Protein AF-A0A922MFS8-F1 (afdb_monomer_lite)

Foldseek 3Di:
DDDDPPDDPPPPDDDDDDADPVLAPAWDDKDKDKDFDDDDPDPDDLDWDKDKDKDKADQQWDWSDKDKDKAAPDPDDWDKDKDKDWADPDPVSDCDDPPPRRGIIMIIIMIITRGIIMIMMITGTGGHDPDDDDPDDDPPPDPDDDD

pLDDT: mean 71.09, std 18.49, range [33.47, 93.38]

Secondary structure (DSSP, 8-state):
----------------SPPPTTTTSSEEEEEEEEE-----SSTT----EEEEEEEEE-TTEEEEEEEEEEEESSS-S---EEEEEEE-SSTT---S-TTSPPPPEEEEEEEEESS-EEEEEEEEEEE----SS--S----S------

Organism: Spodoptera exigua (NCBI:txid7107)

Structure (mmCIF, N/CA/C/O backbone):
data_AF-A0A922MFS8-F1
#
_entry.id   AF-A0A922MFS8-F1
#
loop_
_atom_site.group_PDB
_atom_site.id
_atom_site.type_symbol
_atom_site.label_atom_id
_atom_site.label_alt_id
_atom_site.label_comp_id
_atom_site.label_asym_id
_atom_site.label_entity_id
_atom_site.label_seq_id
_atom_site.pdbx_PDB_ins_code
_atom_site.Cartn_x
_atom_site.Cartn_y
_atom_site.Cartn_z
_atom_site.occupancy
_atom_site.B_iso_or_equiv
_atom_site.auth_seq_id
_atom_site.auth_comp_id
_atom_site.auth_asym_id
_atom_site.auth_atom_id
_atom_site.pdbx_PDB_model_num
ATOM 1 N N . MET A 1 1 ? 7.621 16.393 43.084 1.00 39.12 1 MET A N 1
ATOM 2 C CA . MET A 1 1 ? 6.433 15.537 42.898 1.00 39.12 1 MET A CA 1
ATOM 3 C C . MET A 1 1 ? 5.310 16.433 42.435 1.00 39.12 1 MET A C 1
ATOM 5 O O . MET A 1 1 ? 5.013 17.406 43.111 1.00 39.12 1 MET A O 1
ATOM 9 N N . GLY A 1 2 ? 4.811 16.167 41.240 1.00 33.47 2 GLY A N 1
ATOM 10 C CA . GLY A 1 2 ? 3.840 16.982 40.524 1.00 33.47 2 GLY A CA 1
ATOM 11 C C . GLY A 1 2 ? 3.654 16.320 39.172 1.00 33.47 2 GLY A C 1
ATOM 12 O O . GLY A 1 2 ? 4.300 16.710 38.205 1.00 33.47 2 GLY A O 1
ATOM 13 N N . GLU A 1 3 ? 2.901 15.222 39.181 1.00 44.31 3 GLU A N 1
ATOM 14 C CA . GLU A 1 3 ? 2.430 14.528 37.989 1.00 44.31 3 GLU A CA 1
ATOM 15 C C . GLU A 1 3 ? 1.639 15.523 37.141 1.00 44.31 3 GLU A C 1
ATOM 17 O O . GLU A 1 3 ? 0.590 16.018 37.549 1.00 44.31 3 GLU A O 1
ATOM 22 N N . ALA A 1 4 ? 2.183 15.853 35.975 1.00 40.62 4 ALA A N 1
ATOM 23 C CA . ALA A 1 4 ? 1.392 16.382 34.885 1.00 40.62 4 ALA A CA 1
ATOM 24 C C . ALA A 1 4 ? 1.012 15.179 34.024 1.00 40.62 4 ALA A C 1
ATOM 26 O O . ALA A 1 4 ? 1.822 14.684 33.241 1.00 40.62 4 ALA A O 1
ATOM 27 N N . ASP A 1 5 ? -0.213 14.703 34.236 1.00 43.66 5 ASP A N 1
ATOM 28 C CA . ASP A 1 5 ? -0.961 13.888 33.289 1.00 43.66 5 ASP A CA 1
ATOM 29 C C . ASP A 1 5 ? -0.944 14.606 31.932 1.00 43.66 5 ASP A C 1
ATOM 31 O O . ASP A 1 5 ? -1.683 15.567 31.689 1.00 43.66 5 ASP A O 1
ATOM 35 N N . CYS A 1 6 ? -0.050 14.181 31.042 1.00 45.38 6 CYS A N 1
ATOM 36 C CA . CYS A 1 6 ? -0.072 14.614 29.656 1.00 45.38 6 CYS A CA 1
ATOM 37 C C . CYS A 1 6 ? -1.235 13.908 28.959 1.00 45.38 6 CYS A C 1
ATOM 39 O O . CYS A 1 6 ? -1.078 12.832 28.393 1.00 45.38 6 CYS A O 1
ATOM 41 N N . LEU A 1 7 ? -2.397 14.557 29.053 1.00 37.12 7 LEU A N 1
ATOM 42 C CA . LEU A 1 7 ? -3.430 14.687 28.029 1.00 37.12 7 LEU A CA 1
ATOM 43 C C . LEU A 1 7 ? -3.557 13.486 27.085 1.00 37.12 7 LEU A C 1
ATOM 45 O O . LEU A 1 7 ? -2.844 13.365 26.093 1.00 37.12 7 LEU A O 1
ATOM 49 N N . GLN A 1 8 ? -4.570 12.678 27.379 1.00 40.47 8 GLN A N 1
ATOM 50 C CA . GLN A 1 8 ? -5.303 11.793 26.482 1.00 40.47 8 GLN A CA 1
ATOM 51 C C . GLN A 1 8 ? -5.304 12.295 25.024 1.00 40.47 8 GLN A C 1
ATOM 53 O O . GLN A 1 8 ? -6.191 13.034 24.592 1.00 40.47 8 GLN A O 1
ATOM 58 N N . ALA A 1 9 ? -4.315 11.869 24.240 1.00 36.03 9 ALA A N 1
ATOM 59 C CA . ALA A 1 9 ? -4.225 12.153 22.815 1.00 36.03 9 ALA A CA 1
ATOM 60 C C . ALA A 1 9 ? -5.162 11.215 22.039 1.00 36.03 9 ALA A C 1
ATOM 62 O O . ALA A 1 9 ? -4.734 10.430 21.206 1.00 36.03 9 ALA A O 1
ATOM 63 N N . SER A 1 10 ? -6.472 11.307 22.287 1.00 43.75 10 SER A N 1
ATOM 64 C CA . SER A 1 10 ? -7.496 10.707 21.413 1.00 43.75 10 SER A CA 1
ATOM 65 C C . SER A 1 10 ? -7.774 11.602 20.201 1.00 43.75 10 SER A C 1
ATOM 67 O O . SER A 1 10 ? -8.906 11.772 19.751 1.00 43.75 10 SER A O 1
ATOM 69 N N . SER A 1 11 ? -6.729 12.233 19.663 1.00 41.06 11 SER A N 1
ATOM 70 C CA . SER A 1 11 ? -6.865 12.956 18.415 1.00 41.06 11 SER A CA 1
ATOM 71 C C . SER A 1 11 ? -6.916 11.906 17.314 1.00 41.06 11 SER A C 1
ATOM 73 O O . SER A 1 11 ? -5.893 11.315 16.977 1.00 41.06 11 SER A O 1
ATOM 75 N N . ASN A 1 12 ? -8.112 11.659 16.780 1.00 54.09 12 ASN A N 1
ATOM 76 C CA . ASN A 1 12 ? -8.369 10.798 15.624 1.00 54.09 12 ASN A CA 1
ATOM 77 C C . ASN A 1 12 ? -7.813 11.470 14.344 1.00 54.09 12 ASN A C 1
ATOM 79 O O . ASN A 1 12 ? -8.529 11.781 13.393 1.00 54.09 12 ASN A O 1
ATOM 83 N N . ILE A 1 13 ? -6.532 11.843 14.396 1.00 56.44 13 ILE A N 1
ATOM 84 C CA . ILE A 1 13 ? -5.798 12.573 13.375 1.00 56.44 13 ILE A CA 1
ATOM 85 C C . ILE A 1 13 ? -5.086 11.528 12.542 1.00 56.44 13 ILE A C 1
ATOM 87 O O . ILE A 1 13 ? -4.174 10.842 12.999 1.00 56.44 13 ILE A O 1
ATOM 91 N N . GLN A 1 14 ? -5.496 11.441 11.284 1.00 63.44 14 GLN A N 1
ATOM 92 C CA . GLN A 1 14 ? -4.787 10.643 10.306 1.00 63.44 14 GLN A CA 1
ATOM 93 C C . GLN A 1 14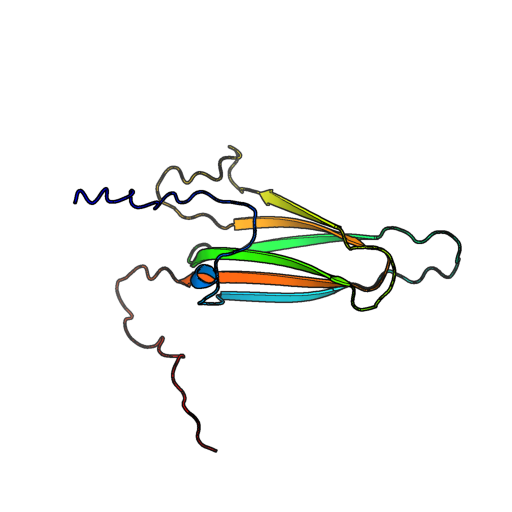 ? -3.373 11.207 10.125 1.00 63.44 14 GLN A C 1
ATOM 95 O O . GLN A 1 14 ? -3.201 12.353 9.705 1.00 63.44 14 GLN A O 1
ATOM 100 N N . ARG A 1 15 ? -2.364 10.386 10.411 1.00 71.12 15 ARG A N 1
ATOM 101 C CA . ARG A 1 15 ? -0.950 10.703 10.195 1.00 71.12 15 ARG A CA 1
ATOM 102 C C . ARG A 1 15 ? -0.353 9.760 9.156 1.00 71.12 15 ARG A C 1
ATOM 104 O O . ARG A 1 15 ? -0.716 8.590 9.089 1.00 71.12 15 ARG A O 1
ATOM 111 N N . PHE A 1 16 ? 0.555 10.281 8.335 1.00 74.62 16 PHE A N 1
ATOM 112 C CA . PHE A 1 16 ? 1.386 9.464 7.453 1.00 74.62 16 PHE A CA 1
ATOM 1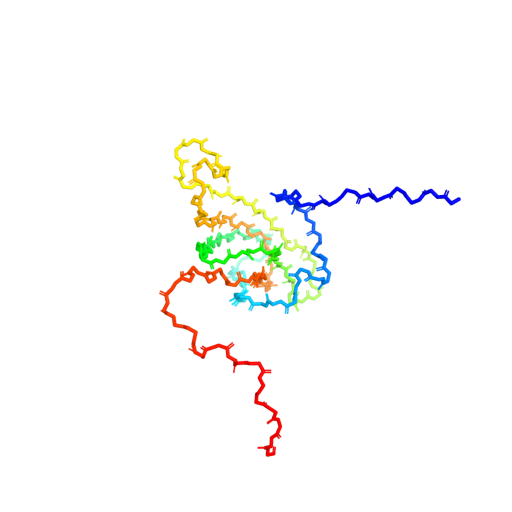13 C C . PHE A 1 16 ? 2.702 9.178 8.169 1.00 74.62 16 PHE A C 1
ATOM 115 O O . PHE A 1 16 ? 3.364 10.106 8.632 1.00 74.62 16 PHE A O 1
ATOM 122 N N . GLY A 1 17 ? 3.085 7.912 8.257 1.00 77.94 17 GLY A N 1
ATOM 123 C CA . GLY A 1 17 ? 4.293 7.511 8.961 1.00 77.94 17 GLY A CA 1
ATOM 124 C C . GLY A 1 17 ? 4.358 6.008 9.161 1.00 77.94 17 GLY A C 1
ATOM 125 O O . GLY A 1 17 ? 3.579 5.257 8.575 1.00 77.94 17 GLY A O 1
ATOM 126 N N . LEU A 1 18 ? 5.315 5.588 9.981 1.00 83.06 18 LEU A N 1
ATOM 127 C CA . LEU A 1 18 ? 5.352 4.226 10.493 1.00 83.06 18 LEU A CA 1
ATOM 128 C C . LEU A 1 18 ? 4.202 4.047 11.485 1.00 83.06 18 LEU A C 1
ATOM 130 O O . LEU A 1 18 ? 3.895 4.976 12.231 1.00 83.06 18 LEU A O 1
ATOM 134 N N . CYS A 1 19 ? 3.584 2.871 11.470 1.00 85.25 19 CYS A N 1
ATOM 135 C CA . CYS A 1 19 ? 2.604 2.516 12.485 1.00 85.25 19 CYS A CA 1
ATOM 136 C C . CYS A 1 19 ? 3.306 2.109 13.774 1.00 85.25 19 CYS A C 1
ATOM 138 O O . CYS A 1 19 ? 4.369 1.477 13.733 1.00 85.2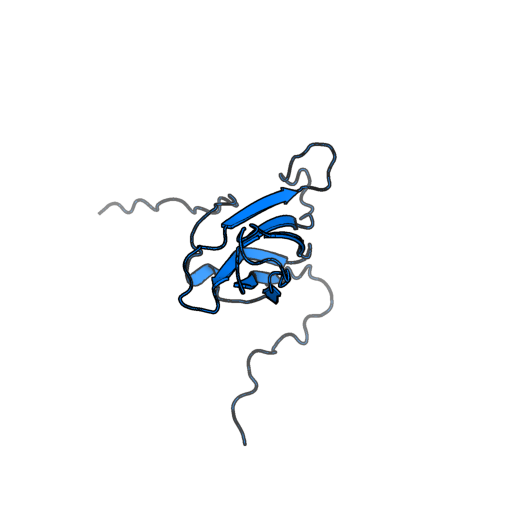5 19 CYS A O 1
ATOM 140 N N . ASP A 1 20 ? 2.683 2.438 14.898 1.00 84.31 20 ASP A N 1
ATOM 141 C CA . ASP A 1 20 ? 3.168 1.989 16.193 1.00 84.31 20 ASP A CA 1
ATOM 142 C C . ASP A 1 20 ? 2.888 0.482 16.360 1.00 84.31 20 ASP A C 1
ATOM 144 O O . ASP A 1 20 ? 1.902 -0.030 15.820 1.00 84.31 20 ASP A O 1
ATOM 148 N N . PRO A 1 21 ? 3.725 -0.269 17.102 1.00 83.50 21 PRO A N 1
ATOM 149 C CA . PRO A 1 21 ? 3.531 -1.711 17.282 1.00 83.50 21 PRO A CA 1
ATOM 150 C C . PRO A 1 21 ? 2.177 -2.081 17.904 1.00 83.50 21 PRO A C 1
ATOM 152 O O . PRO A 1 21 ? 1.663 -3.169 17.671 1.00 83.50 21 PRO A O 1
ATOM 155 N N . GLU A 1 22 ? 1.593 -1.177 18.691 1.00 83.56 22 GLU A N 1
ATOM 156 C CA . GLU A 1 22 ? 0.276 -1.364 19.307 1.00 83.56 22 GLU A CA 1
ATOM 157 C C . GLU A 1 22 ? -0.867 -1.244 18.280 1.00 83.56 22 GLU A C 1
ATOM 159 O O . GLU A 1 22 ? -1.907 -1.886 18.425 1.00 83.56 22 GLU A O 1
ATOM 164 N N . GLU A 1 23 ? -0.668 -0.484 17.197 1.00 82.25 23 GLU A N 1
ATOM 165 C CA . GLU A 1 23 ? -1.667 -0.276 16.140 1.00 82.25 23 GLU A CA 1
ATOM 166 C C . GLU A 1 23 ? -1.761 -1.475 15.176 1.00 82.25 23 GLU A C 1
ATOM 168 O O . GLU A 1 23 ? -2.756 -1.610 14.464 1.00 82.25 23 GLU A O 1
ATOM 173 N N . THR A 1 24 ? -0.755 -2.359 15.150 1.00 83.56 24 THR A N 1
ATOM 174 C CA . THR A 1 24 ? -0.684 -3.530 14.252 1.00 83.56 24 THR A CA 1
ATOM 175 C C . THR A 1 24 ? -1.134 -4.841 14.905 1.00 83.56 24 THR A C 1
ATOM 177 O O . THR A 1 24 ? -0.954 -5.916 14.336 1.00 83.56 24 THR A O 1
ATOM 180 N N . ALA A 1 25 ? -1.754 -4.769 16.087 1.00 83.19 25 ALA A N 1
ATOM 181 C CA . ALA A 1 25 ? -2.124 -5.943 16.878 1.00 83.19 25 ALA A CA 1
ATOM 182 C C . ALA A 1 25 ? -3.208 -6.829 16.235 1.00 83.19 25 ALA A C 1
ATOM 184 O O . ALA A 1 25 ? -3.205 -8.041 16.431 1.00 83.19 25 ALA A O 1
ATOM 185 N N . THR A 1 26 ? -4.160 -6.24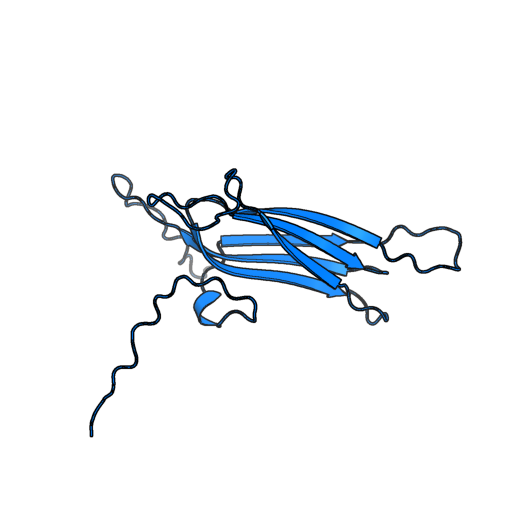2 15.502 1.00 85.12 26 THR A N 1
ATOM 186 C CA . THR A 1 26 ? -5.280 -6.975 14.885 1.00 85.12 26 THR A CA 1
ATOM 187 C C . THR A 1 26 ? -5.356 -6.658 13.401 1.00 85.12 26 THR A C 1
ATOM 189 O O . THR A 1 26 ? -5.669 -5.534 13.014 1.00 85.12 26 THR A O 1
ATOM 192 N N . GLU A 1 27 ? -5.050 -7.649 12.567 1.00 87.69 27 GLU A N 1
ATOM 193 C CA . GLU A 1 27 ? -5.124 -7.540 11.111 1.00 87.69 27 GLU A CA 1
ATOM 194 C C . GLU A 1 27 ? -6.551 -7.813 10.629 1.00 87.69 27 GLU A C 1
ATOM 196 O O . GLU A 1 27 ? -7.130 -8.858 10.917 1.00 87.69 27 GLU A O 1
ATOM 201 N N . ILE A 1 28 ? -7.122 -6.858 9.897 1.00 89.12 28 ILE A N 1
ATOM 202 C CA . ILE A 1 28 ? -8.489 -6.939 9.368 1.00 89.12 28 ILE A CA 1
ATOM 203 C C . ILE A 1 28 ? -8.482 -7.343 7.897 1.00 89.12 28 ILE A C 1
ATOM 205 O O . ILE A 1 28 ? -9.357 -8.074 7.439 1.00 89.12 28 ILE A O 1
ATOM 209 N N . PHE A 1 29 ? -7.511 -6.835 7.142 1.00 88.31 29 PHE A N 1
ATOM 210 C CA . PHE A 1 29 ? -7.411 -7.077 5.713 1.00 88.31 29 PHE A CA 1
ATOM 211 C C . PHE A 1 29 ? -5.954 -7.072 5.271 1.00 88.31 29 PHE A C 1
ATOM 213 O O . PHE A 1 29 ? -5.201 -6.163 5.628 1.00 88.31 29 PHE A O 1
ATOM 220 N N . SER A 1 30 ? -5.596 -8.027 4.420 1.00 91.50 30 SER A N 1
ATOM 221 C CA . SER A 1 30 ? -4.377 -7.959 3.631 1.00 91.50 30 SER A CA 1
ATOM 222 C C . SER A 1 30 ? -4.574 -8.440 2.213 1.00 91.50 30 SER A C 1
ATOM 224 O O . SER A 1 30 ? -5.302 -9.393 1.945 1.00 91.50 30 SER A O 1
ATOM 226 N N . ASP A 1 31 ? -3.875 -7.769 1.306 1.00 91.69 31 ASP A N 1
ATOM 227 C CA . ASP A 1 31 ? -3.717 -8.214 -0.067 1.00 91.69 31 ASP A CA 1
ATOM 228 C C . ASP A 1 31 ? -2.262 -8.050 -0.505 1.00 91.69 31 ASP A C 1
ATOM 230 O O . ASP A 1 31 ? -1.535 -7.157 -0.052 1.00 91.69 31 ASP A O 1
ATOM 234 N N . ARG A 1 32 ? -1.828 -8.943 -1.391 1.00 92.88 32 ARG A N 1
ATOM 235 C CA . ARG A 1 32 ? -0.481 -8.983 -1.941 1.00 92.88 32 ARG A CA 1
ATOM 236 C C . ARG A 1 32 ? -0.554 -9.291 -3.429 1.00 92.88 32 ARG A C 1
ATOM 238 O O . ARG A 1 32 ? -1.048 -10.336 -3.834 1.00 92.88 32 ARG A O 1
ATOM 245 N N . ALA A 1 33 ? 0.057 -8.427 -4.229 1.00 89.94 33 ALA A N 1
ATOM 246 C CA . ALA A 1 33 ? 0.152 -8.582 -5.670 1.00 89.94 33 ALA A CA 1
ATOM 247 C C . ALA A 1 33 ? 1.610 -8.507 -6.129 1.00 89.94 33 ALA A C 1
ATOM 249 O O . ALA A 1 33 ? 2.349 -7.591 -5.763 1.00 89.94 33 ALA A O 1
ATOM 250 N N . THR A 1 34 ? 2.024 -9.449 -6.974 1.00 89.19 34 THR A N 1
ATOM 251 C CA . THR A 1 34 ? 3.311 -9.374 -7.674 1.00 89.19 34 THR A CA 1
ATOM 252 C C . THR A 1 34 ? 3.098 -8.699 -9.022 1.00 89.19 34 THR A C 1
ATOM 254 O O . THR A 1 34 ? 2.337 -9.175 -9.860 1.00 89.19 34 THR A O 1
ATOM 257 N N . LEU A 1 35 ? 3.766 -7.568 -9.218 1.00 87.00 35 LEU A N 1
ATOM 258 C CA . LEU A 1 35 ? 3.725 -6.763 -10.427 1.00 87.00 35 LEU A CA 1
ATOM 259 C C . LEU A 1 35 ? 4.976 -7.059 -11.253 1.00 87.00 35 LEU A C 1
ATOM 261 O O . LEU A 1 35 ? 6.103 -6.959 -10.764 1.00 87.00 35 LEU A O 1
ATOM 265 N N . VAL A 1 36 ? 4.766 -7.422 -12.514 1.00 83.94 36 VAL A N 1
ATOM 266 C CA . VAL A 1 36 ? 5.831 -7.733 -13.469 1.00 83.94 36 VAL A CA 1
ATOM 267 C C . VAL A 1 36 ? 5.772 -6.700 -14.583 1.00 83.94 36 VAL A C 1
ATOM 269 O O . VAL A 1 36 ? 4.708 -6.457 -15.153 1.00 83.94 36 VAL A O 1
ATOM 272 N N . ALA A 1 37 ? 6.906 -6.058 -14.864 1.00 78.88 37 ALA A N 1
ATOM 273 C CA . ALA A 1 37 ? 7.005 -5.154 -16.000 1.00 78.88 37 ALA A CA 1
ATOM 274 C C . ALA A 1 37 ? 6.878 -5.985 -17.287 1.00 78.88 37 ALA A C 1
ATOM 276 O O . ALA A 1 37 ? 7.501 -7.047 -17.362 1.00 78.88 37 ALA A O 1
ATOM 277 N N . PRO A 1 38 ? 6.083 -5.551 -18.281 1.00 76.25 38 PRO A N 1
ATOM 278 C CA . PRO A 1 38 ? 6.055 -6.227 -19.568 1.00 76.25 38 PRO A CA 1
ATOM 279 C C . PRO A 1 38 ? 7.476 -6.257 -20.136 1.00 76.25 38 PRO A C 1
ATOM 281 O O . PRO A 1 38 ? 8.141 -5.222 -20.177 1.00 76.25 38 PRO A O 1
ATOM 284 N N . HIS A 1 39 ? 7.949 -7.432 -20.550 1.00 64.31 39 HIS A N 1
ATOM 285 C CA . HIS A 1 39 ? 9.181 -7.519 -21.324 1.00 64.31 39 HIS A CA 1
ATOM 286 C C . HIS A 1 39 ? 8.897 -6.982 -22.724 1.00 64.31 39 HIS A C 1
ATOM 288 O O . HIS A 1 39 ? 8.174 -7.623 -23.486 1.00 64.31 39 HIS A O 1
ATOM 294 N N . ASP A 1 40 ? 9.452 -5.819 -23.056 1.00 55.97 40 ASP A N 1
ATOM 295 C CA . ASP A 1 40 ? 9.525 -5.389 -24.447 1.00 55.97 40 ASP A CA 1
ATOM 296 C C . ASP A 1 40 ? 10.724 -6.077 -25.111 1.00 55.97 40 ASP A C 1
ATOM 298 O O . ASP A 1 40 ? 11.792 -6.198 -24.514 1.00 55.97 40 ASP A O 1
ATOM 302 N N . GLN A 1 41 ? 10.552 -6.563 -26.342 1.00 52.53 41 GLN A N 1
ATOM 303 C CA . GLN A 1 41 ? 11.611 -7.245 -27.110 1.00 52.53 41 GLN A CA 1
ATOM 304 C C . GLN A 1 41 ? 12.689 -6.275 -27.644 1.00 52.53 41 GLN A C 1
ATOM 306 O O . GLN A 1 41 ? 13.583 -6.695 -28.375 1.00 52.53 41 GLN A O 1
ATOM 311 N N . TYR A 1 42 ? 12.604 -4.987 -27.296 1.00 55.22 42 TYR A N 1
ATOM 312 C CA . TYR A 1 42 ? 13.511 -3.923 -27.720 1.00 55.22 42 TYR A CA 1
ATOM 313 C C . TYR A 1 42 ? 14.163 -3.274 -26.489 1.00 55.22 42 TYR A C 1
ATOM 315 O O . TYR A 1 42 ? 13.513 -2.610 -25.687 1.00 55.22 42 TYR A O 1
ATOM 323 N N . ASP A 1 43 ? 15.463 -3.511 -26.354 1.00 56.00 43 ASP A N 1
ATOM 324 C CA . ASP A 1 43 ? 16.205 -3.601 -25.090 1.00 56.00 43 ASP A CA 1
ATOM 325 C C . ASP A 1 43 ? 16.937 -2.305 -24.675 1.00 56.00 43 ASP A C 1
ATOM 327 O O . ASP A 1 43 ? 18.006 -2.368 -24.081 1.00 56.00 43 ASP A O 1
ATOM 331 N N . ASP A 1 44 ? 16.411 -1.112 -24.986 1.00 54.59 44 ASP A N 1
ATOM 332 C CA . ASP A 1 44 ? 17.190 0.136 -24.802 1.00 54.59 44 ASP A CA 1
ATOM 333 C C . ASP A 1 44 ? 16.539 1.219 -23.924 1.00 54.59 44 ASP A C 1
ATOM 335 O O . ASP A 1 44 ? 17.153 2.251 -23.640 1.00 54.59 44 ASP A O 1
ATOM 339 N N . ILE A 1 45 ? 15.313 1.018 -23.435 1.00 57.44 45 ILE A N 1
ATOM 340 C CA . ILE A 1 45 ? 14.668 1.961 -22.511 1.00 57.44 45 ILE A CA 1
ATOM 341 C C . ILE A 1 45 ? 13.984 1.158 -21.414 1.00 57.44 45 ILE A C 1
ATOM 343 O O . ILE A 1 45 ? 12.901 0.652 -21.660 1.00 57.44 45 ILE A O 1
ATOM 347 N N . ASP A 1 46 ? 14.569 1.087 -20.209 1.00 63.38 46 ASP A N 1
ATOM 348 C CA . ASP A 1 46 ? 13.889 0.585 -19.001 1.00 63.38 46 ASP A CA 1
ATOM 349 C C . ASP A 1 46 ? 12.628 1.436 -18.745 1.00 63.38 46 ASP A C 1
ATOM 351 O O . ASP A 1 46 ? 12.727 2.512 -18.122 1.00 63.38 46 ASP A O 1
ATOM 355 N N . PRO A 1 47 ? 11.432 1.028 -19.204 1.00 74.00 47 PRO A N 1
ATOM 356 C CA . PRO A 1 47 ? 10.279 1.889 -19.116 1.00 74.00 47 PRO A CA 1
ATOM 357 C C . PRO A 1 47 ? 9.807 1.878 -17.664 1.00 74.00 47 PRO A C 1
ATOM 359 O O . PRO A 1 47 ? 9.625 0.832 -17.042 1.00 74.00 47 PRO A O 1
ATOM 362 N N . VAL A 1 48 ? 9.610 3.063 -17.085 1.00 80.44 48 VAL A N 1
ATOM 363 C CA . VAL A 1 48 ? 8.980 3.161 -15.766 1.00 80.44 48 VAL A CA 1
ATOM 364 C C . VAL A 1 48 ? 7.498 2.847 -15.936 1.00 80.44 48 VAL A C 1
ATOM 366 O O . VAL A 1 48 ? 6.717 3.690 -16.381 1.00 80.44 48 VAL A O 1
ATOM 369 N N . ILE A 1 49 ? 7.108 1.636 -15.558 1.00 86.25 49 ILE A N 1
ATOM 370 C CA . ILE A 1 49 ? 5.725 1.176 -15.576 1.00 86.25 49 ILE A CA 1
ATOM 371 C C . ILE A 1 49 ? 4.964 1.839 -14.435 1.00 86.25 49 ILE A C 1
ATOM 373 O O . ILE A 1 49 ? 5.481 1.999 -13.329 1.00 86.25 49 ILE A O 1
ATOM 377 N N . THR A 1 50 ? 3.726 2.245 -14.713 1.00 88.88 50 THR A N 1
ATOM 378 C CA . THR A 1 50 ? 2.809 2.800 -13.716 1.00 88.88 50 THR A CA 1
ATOM 379 C C . THR A 1 50 ? 1.586 1.899 -13.606 1.00 88.88 50 THR A C 1
ATOM 381 O O . THR A 1 50 ? 0.899 1.675 -14.597 1.00 88.88 50 THR A O 1
ATOM 384 N N . VAL A 1 51 ? 1.306 1.410 -12.401 1.00 89.88 51 VAL A N 1
ATOM 385 C CA . VAL A 1 51 ? 0.106 0.636 -12.066 1.00 89.88 51 VAL A CA 1
ATOM 386 C C . VAL A 1 51 ? -0.751 1.440 -11.101 1.00 89.88 51 VAL A C 1
ATOM 388 O O . VAL A 1 51 ? -0.238 2.127 -10.215 1.00 89.88 51 VAL A O 1
ATOM 391 N N . TYR A 1 52 ? -2.064 1.351 -11.283 1.00 91.31 52 TYR A N 1
ATOM 392 C CA . TYR A 1 52 ? -3.051 1.965 -10.409 1.00 91.31 52 TYR A CA 1
ATOM 393 C C . TYR A 1 52 ? -3.818 0.878 -9.671 1.00 91.31 52 TYR A C 1
ATOM 395 O O . TYR A 1 52 ? -4.330 -0.052 -10.289 1.00 91.31 52 TYR A O 1
ATOM 403 N N . TYR A 1 53 ? -3.876 1.004 -8.353 1.00 89.19 53 TYR A N 1
ATOM 404 C CA . TYR A 1 53 ? -4.514 0.052 -7.464 1.00 89.19 53 TYR A CA 1
ATOM 405 C C . TYR A 1 53 ? -5.487 0.806 -6.555 1.00 89.19 53 TYR A C 1
ATOM 407 O O . TYR A 1 53 ? -5.095 1.688 -5.786 1.00 89.19 53 TYR A O 1
ATOM 415 N N . ASN A 1 54 ? -6.774 0.499 -6.704 1.00 89.31 54 ASN A N 1
ATOM 416 C CA . ASN A 1 54 ? -7.855 1.147 -5.972 1.00 89.31 54 ASN A CA 1
ATOM 417 C C . ASN A 1 54 ? -8.254 0.268 -4.791 1.00 89.31 54 ASN A C 1
ATOM 419 O O . ASN A 1 54 ? -8.663 -0.873 -4.987 1.00 89.31 54 ASN A O 1
ATOM 423 N N . VAL A 1 55 ? -8.176 0.816 -3.581 1.00 87.00 55 VAL A N 1
ATOM 424 C CA . VAL A 1 55 ? -8.570 0.125 -2.349 1.00 87.00 55 VAL A CA 1
ATOM 425 C C . VAL A 1 55 ? -9.795 0.793 -1.766 1.00 87.00 55 VAL A C 1
ATOM 427 O O . VAL A 1 55 ? -9.823 2.012 -1.605 1.00 87.00 55 VAL A O 1
ATOM 430 N N . THR A 1 56 ? -10.784 -0.023 -1.418 1.00 87.00 56 THR A N 1
ATOM 431 C CA . THR A 1 56 ? -11.956 0.402 -0.653 1.00 87.00 56 THR A CA 1
ATOM 432 C C . THR A 1 56 ? -11.997 -0.409 0.631 1.00 87.00 56 THR A C 1
ATOM 434 O O . THR A 1 56 ? -12.053 -1.635 0.576 1.00 87.00 56 THR A O 1
ATOM 437 N N . LEU A 1 57 ? -11.932 0.266 1.777 1.00 83.81 57 LEU A N 1
ATOM 438 C CA . LEU A 1 57 ? -12.009 -0.365 3.094 1.00 83.81 57 LEU A CA 1
ATOM 439 C C . LEU A 1 57 ? -13.412 -0.208 3.693 1.00 83.81 57 LEU A C 1
ATOM 441 O O . LEU A 1 57 ? -14.113 0.764 3.405 1.00 83.81 57 LEU A O 1
ATOM 445 N N . GLN A 1 58 ? -13.814 -1.179 4.515 1.00 78.56 58 GLN A N 1
ATOM 446 C CA . GLN A 1 58 ? -15.177 -1.298 5.042 1.00 78.56 58 GLN A CA 1
ATOM 447 C C . GLN A 1 58 ? -15.519 -0.200 6.062 1.00 78.56 58 GLN A C 1
ATOM 449 O O . GLN A 1 58 ? -14.656 0.294 6.778 1.00 78.56 58 GLN A O 1
ATOM 454 N N . GLU A 1 59 ? -16.805 0.140 6.174 1.00 74.62 59 GLU A N 1
ATOM 455 C CA . GLU A 1 59 ? -17.297 1.205 7.071 1.00 74.62 59 GLU A CA 1
ATOM 456 C C . GLU A 1 59 ? -17.426 0.759 8.541 1.00 74.62 59 GLU A C 1
ATOM 458 O O . GLU A 1 59 ? -17.437 1.592 9.447 1.00 74.62 59 GLU A O 1
ATOM 463 N N . ASN A 1 60 ? -17.491 -0.557 8.789 1.00 78.94 60 ASN A N 1
ATOM 464 C CA . ASN A 1 60 ? -17.742 -1.157 10.111 1.00 78.94 60 ASN A CA 1
ATOM 465 C C . ASN A 1 60 ? -16.459 -1.514 10.881 1.00 78.94 60 ASN A C 1
ATOM 467 O O . ASN A 1 60 ? -16.489 -2.323 11.811 1.00 78.94 60 ASN A O 1
ATOM 471 N N . VAL A 1 61 ? -15.329 -0.925 10.494 1.00 79.12 61 VAL A N 1
ATOM 472 C CA . VAL A 1 61 ? -14.021 -1.173 11.103 1.00 79.12 61 VAL A CA 1
ATOM 473 C C . VAL A 1 61 ? -13.404 0.152 11.525 1.00 79.12 61 VAL A C 1
ATOM 475 O O . VAL A 1 61 ? -13.364 1.107 10.750 1.00 79.12 61 VAL A O 1
ATOM 478 N N . ASP A 1 62 ? -12.910 0.203 12.757 1.00 81.69 62 ASP A N 1
ATOM 479 C CA . ASP A 1 62 ? -12.078 1.298 13.241 1.00 81.69 62 ASP A CA 1
ATOM 480 C C . ASP A 1 62 ? -10.622 0.967 12.902 1.00 81.69 62 ASP A C 1
ATOM 482 O O . ASP A 1 62 ? -9.984 0.153 13.571 1.00 81.69 62 ASP A O 1
ATOM 486 N N . TYR A 1 63 ? -10.126 1.508 11.788 1.00 81.69 63 TYR A N 1
ATOM 487 C CA . TYR A 1 63 ? -8.760 1.251 11.331 1.00 81.69 63 TYR A CA 1
ATOM 488 C C . TYR A 1 63 ? -7.765 2.104 12.114 1.00 81.69 63 TYR A C 1
ATOM 490 O O . TYR A 1 63 ? -7.831 3.331 12.080 1.00 81.69 63 TYR A O 1
ATOM 498 N N . HIS A 1 64 ? -6.804 1.452 12.762 1.00 85.75 64 HIS A N 1
ATOM 499 C CA . HIS A 1 64 ? -5.722 2.116 13.488 1.00 85.75 64 HIS A CA 1
ATOM 500 C C . HIS A 1 64 ? -4.525 2.384 12.573 1.00 85.75 64 HIS A C 1
ATOM 502 O O . HIS A 1 64 ? -3.923 3.451 12.616 1.00 85.75 64 HIS A O 1
ATOM 508 N N . CYS A 1 65 ? -4.202 1.424 11.705 1.00 86.81 65 CYS A N 1
ATOM 509 C CA . CYS A 1 65 ? -3.030 1.482 10.844 1.00 86.81 65 CYS A CA 1
ATOM 510 C C . CYS A 1 65 ? -3.335 0.868 9.477 1.00 86.81 65 CYS A C 1
ATOM 512 O O . CYS A 1 65 ? -3.939 -0.197 9.378 1.00 86.81 65 CYS A O 1
ATOM 514 N N . ILE A 1 66 ? -2.893 1.528 8.406 1.00 89.00 66 ILE A N 1
ATOM 515 C CA . ILE A 1 66 ? -2.972 0.999 7.042 1.00 89.00 66 ILE A CA 1
ATOM 516 C C . ILE A 1 66 ? -1.603 1.171 6.391 1.00 89.00 66 ILE A C 1
ATOM 518 O O . ILE A 1 66 ? -1.112 2.289 6.233 1.00 89.00 66 ILE A O 1
ATOM 522 N N . ILE A 1 67 ? -0.996 0.059 5.997 1.00 90.88 67 ILE A N 1
ATOM 523 C CA . ILE A 1 67 ? 0.344 -0.001 5.425 1.00 90.88 67 ILE A CA 1
ATOM 524 C C . ILE A 1 67 ? 0.223 -0.324 3.944 1.00 90.88 67 ILE A C 1
ATOM 526 O O . ILE A 1 67 ? -0.291 -1.373 3.571 1.00 90.88 67 ILE A O 1
ATOM 530 N N . PHE A 1 68 ? 0.749 0.562 3.104 1.00 91.31 68 PHE A N 1
ATOM 531 C CA . PHE A 1 68 ? 0.952 0.312 1.681 1.00 91.31 68 PHE A CA 1
ATOM 532 C C . PHE A 1 68 ? 2.445 0.157 1.431 1.00 91.31 68 PHE A C 1
ATOM 534 O O . PHE A 1 68 ? 3.222 1.076 1.702 1.00 91.31 68 PHE A O 1
ATOM 541 N N . GLN A 1 69 ? 2.858 -0.990 0.907 1.00 90.75 69 GLN A N 1
ATOM 542 C CA . GLN A 1 69 ? 4.266 -1.309 0.736 1.00 90.75 69 GLN A CA 1
ATOM 543 C C . GLN A 1 69 ? 4.540 -1.838 -0.667 1.00 90.75 69 GLN A C 1
ATOM 545 O O . GLN A 1 69 ? 3.807 -2.669 -1.184 1.00 90.75 69 GLN A O 1
ATOM 550 N N . ALA A 1 70 ? 5.627 -1.372 -1.281 1.00 89.44 70 ALA A N 1
ATOM 551 C CA . ALA A 1 70 ? 6.161 -1.934 -2.513 1.00 89.44 70 ALA A CA 1
ATOM 552 C C . ALA A 1 70 ? 7.601 -2.362 -2.250 1.00 89.44 70 ALA A C 1
ATOM 554 O O . ALA A 1 70 ? 8.469 -1.533 -1.974 1.00 89.44 70 ALA A O 1
ATOM 555 N N . LYS A 1 71 ? 7.849 -3.667 -2.314 1.00 87.88 71 LYS A N 1
ATOM 556 C CA . LYS A 1 71 ? 9.181 -4.261 -2.219 1.00 87.88 71 LYS A CA 1
ATOM 557 C C . LYS A 1 71 ? 9.628 -4.681 -3.606 1.00 87.88 71 LYS A C 1
ATOM 559 O O . LYS A 1 71 ? 8.847 -5.222 -4.378 1.00 87.88 71 LYS A O 1
ATOM 564 N N . LYS A 1 72 ? 10.895 -4.464 -3.927 1.00 85.31 72 LYS A N 1
ATOM 565 C CA . LYS A 1 72 ? 11.509 -5.123 -5.081 1.00 85.31 72 LYS A CA 1
ATOM 566 C C . LYS A 1 72 ? 11.793 -6.583 -4.723 1.00 85.31 72 LYS A C 1
ATOM 568 O O . LYS A 1 72 ? 12.217 -6.851 -3.602 1.00 85.31 72 LYS A O 1
ATOM 573 N N . GLU A 1 73 ? 11.554 -7.502 -5.651 1.00 76.38 73 GLU A N 1
ATOM 574 C CA . GLU A 1 73 ? 11.805 -8.939 -5.426 1.00 76.38 73 GLU A CA 1
ATOM 575 C C . GLU A 1 73 ? 13.287 -9.307 -5.609 1.00 76.38 73 GLU A C 1
ATOM 577 O O . GLU A 1 73 ? 13.768 -10.293 -5.062 1.00 76.38 73 GLU A O 1
ATOM 582 N N . LEU A 1 74 ? 14.048 -8.489 -6.343 1.00 72.81 74 LEU A N 1
ATOM 583 C CA . LEU A 1 74 ? 15.449 -8.753 -6.665 1.00 72.81 74 LEU A CA 1
ATOM 584 C C . LEU A 1 74 ? 16.344 -7.578 -6.249 1.00 72.81 74 LEU A C 1
ATOM 586 O O . LEU A 1 74 ? 15.898 -6.430 -6.160 1.00 72.81 74 LEU A O 1
ATOM 590 N N . ASN A 1 75 ? 17.643 -7.842 -6.067 1.00 71.19 75 ASN A N 1
ATOM 591 C CA . ASN A 1 75 ? 18.684 -6.828 -5.825 1.00 71.19 75 ASN A CA 1
ATOM 592 C C . ASN A 1 75 ? 18.978 -5.955 -7.064 1.00 71.19 75 ASN A C 1
ATOM 594 O O . ASN A 1 75 ? 20.101 -5.511 -7.278 1.00 71.19 75 ASN A O 1
ATOM 598 N N . ILE A 1 76 ? 17.961 -5.684 -7.878 1.00 69.50 76 ILE A N 1
ATOM 599 C CA . ILE A 1 76 ? 18.050 -4.843 -9.067 1.00 69.50 76 ILE A CA 1
ATOM 600 C C . ILE A 1 76 ? 17.977 -3.365 -8.627 1.00 69.50 76 ILE A C 1
ATOM 602 O O . ILE A 1 76 ? 17.302 -3.045 -7.630 1.00 69.50 76 ILE A O 1
ATOM 606 N N . PRO A 1 77 ? 18.716 -2.450 -9.282 1.00 66.56 77 PRO A N 1
ATOM 607 C CA . PRO A 1 77 ? 18.573 -1.013 -9.071 1.00 66.56 77 PRO A CA 1
ATOM 608 C C . PRO A 1 77 ? 17.159 -0.519 -9.419 1.00 66.56 77 PRO A C 1
ATOM 610 O O . PRO A 1 77 ? 16.489 -1.047 -10.297 1.00 66.56 77 PRO A O 1
ATOM 613 N N . GLY A 1 78 ? 16.709 0.527 -8.723 1.00 71.00 78 GLY A N 1
ATOM 614 C CA . GLY A 1 78 ? 15.369 1.097 -8.885 1.00 71.00 78 GLY A CA 1
ATOM 615 C C . GLY A 1 78 ? 14.443 0.748 -7.722 1.00 71.00 78 GLY A C 1
ATOM 616 O O . GLY A 1 78 ? 13.971 -0.378 -7.583 1.00 71.00 78 GLY A O 1
ATOM 617 N N . THR A 1 79 ? 14.175 1.739 -6.873 1.00 82.19 79 THR A N 1
ATOM 618 C CA . THR A 1 79 ? 13.199 1.618 -5.786 1.00 82.19 79 THR A CA 1
ATOM 619 C C . THR A 1 79 ? 11.804 1.902 -6.342 1.00 82.19 79 THR A C 1
ATOM 621 O O . THR A 1 79 ? 11.624 2.954 -6.966 1.00 82.19 79 THR A O 1
ATOM 624 N N . PRO A 1 80 ? 10.815 1.011 -6.145 1.00 86.00 80 PRO A N 1
ATOM 625 C CA . PRO A 1 80 ? 9.450 1.296 -6.555 1.00 86.00 80 PRO A CA 1
ATOM 626 C C . PRO A 1 80 ? 8.919 2.503 -5.779 1.00 86.00 80 PRO A C 1
ATOM 628 O O . PRO A 1 80 ? 9.125 2.627 -4.572 1.00 86.00 80 PRO A O 1
ATOM 631 N N . LEU A 1 81 ? 8.241 3.405 -6.478 1.00 88.94 81 LEU A N 1
ATOM 632 C CA . LEU A 1 81 ? 7.679 4.614 -5.893 1.00 88.94 81 LEU A CA 1
ATOM 633 C C . LEU A 1 81 ? 6.173 4.453 -5.750 1.00 88.94 81 LEU A C 1
ATOM 635 O O . LEU A 1 81 ? 5.479 4.192 -6.731 1.00 88.94 81 LEU A O 1
ATOM 639 N N . ILE A 1 82 ? 5.667 4.662 -4.539 1.00 89.25 82 ILE A N 1
ATOM 640 C CA . ILE A 1 82 ? 4.234 4.669 -4.258 1.00 89.25 82 ILE A CA 1
ATOM 641 C C . ILE A 1 82 ? 3.783 6.116 -4.058 1.00 89.25 82 ILE A C 1
ATOM 643 O O . ILE A 1 82 ? 4.398 6.872 -3.308 1.00 89.25 82 ILE A O 1
ATOM 647 N N . LYS A 1 83 ? 2.684 6.501 -4.708 1.00 89.44 83 LYS A N 1
ATOM 648 C CA . LYS A 1 83 ? 1.897 7.680 -4.334 1.00 89.44 83 LYS A CA 1
ATOM 649 C C . LYS A 1 83 ? 0.511 7.237 -3.909 1.00 89.44 83 LYS A C 1
ATOM 651 O O . LYS A 1 83 ? -0.143 6.490 -4.628 1.00 89.44 83 LYS A O 1
ATOM 656 N N . ILE A 1 84 ? 0.066 7.738 -2.768 1.00 87.12 84 ILE A N 1
ATOM 657 C CA . ILE A 1 84 ? -1.228 7.403 -2.184 1.00 87.12 84 ILE A CA 1
ATOM 658 C C . ILE A 1 84 ? -2.056 8.676 -2.158 1.00 87.12 84 ILE A C 1
ATOM 660 O O . ILE A 1 84 ? -1.579 9.727 -1.729 1.00 87.12 84 ILE A O 1
ATOM 664 N N . ARG A 1 85 ? -3.302 8.585 -2.608 1.00 84.62 85 ARG A N 1
ATOM 665 C CA . ARG A 1 85 ? -4.285 9.654 -2.480 1.00 84.62 85 ARG A CA 1
ATOM 666 C C . ARG A 1 85 ? -5.541 9.089 -1.837 1.00 84.62 85 ARG A C 1
ATOM 668 O O . ARG A 1 85 ? -6.165 8.192 -2.394 1.00 84.62 85 ARG A O 1
ATOM 675 N N . ARG A 1 86 ? -5.925 9.639 -0.685 1.00 80.62 86 ARG A N 1
ATOM 676 C CA . ARG A 1 86 ? -7.243 9.383 -0.099 1.00 80.62 86 ARG A CA 1
ATOM 677 C C . ARG A 1 86 ? -8.294 10.115 -0.931 1.00 80.62 86 ARG A C 1
ATOM 679 O O . ARG A 1 86 ? -8.111 11.285 -1.271 1.00 80.62 86 ARG A O 1
ATOM 686 N N . MET A 1 87 ? -9.367 9.419 -1.272 1.00 75.12 87 MET A N 1
ATOM 687 C CA . MET A 1 87 ? -10.559 9.996 -1.877 1.00 75.12 87 MET A CA 1
ATOM 688 C C . MET A 1 87 ? -11.702 9.869 -0.879 1.00 75.12 87 MET A C 1
ATOM 690 O O . MET A 1 87 ? -11.806 8.873 -0.165 1.00 75.12 87 MET A O 1
ATOM 694 N N . CYS A 1 88 ? -12.535 10.900 -0.814 1.00 68.94 88 CYS A N 1
ATOM 695 C CA . CYS A 1 88 ? -13.752 10.879 -0.022 1.00 68.94 88 CYS A CA 1
ATOM 696 C C . CYS A 1 88 ? -14.928 11.020 -0.989 1.00 68.94 88 CYS A C 1
ATOM 698 O O . CYS A 1 88 ? -14.859 11.858 -1.891 1.00 68.94 88 CYS A O 1
ATOM 700 N N . PRO A 1 89 ? -15.936 10.137 -0.888 1.00 61.56 89 PRO A N 1
ATOM 701 C CA . PRO A 1 89 ? -17.000 10.031 -1.884 1.00 61.56 89 PRO A CA 1
ATOM 702 C C . PRO A 1 89 ? -17.946 11.239 -1.858 1.00 61.56 89 PRO A C 1
ATOM 704 O O . PRO A 1 89 ? -18.639 11.493 -2.843 1.00 61.56 89 PRO A O 1
ATOM 707 N N . ASP A 1 90 ? -17.957 12.005 -0.763 1.00 57.91 90 ASP A N 1
ATOM 708 C CA . ASP A 1 90 ? -18.818 13.172 -0.627 1.00 57.91 90 ASP A CA 1
ATOM 709 C C . ASP A 1 90 ? -18.306 14.380 -1.417 1.00 57.91 90 ASP A C 1
ATOM 711 O O . ASP A 1 90 ? -17.121 14.725 -1.414 1.00 57.91 90 ASP A O 1
ATOM 715 N N . ARG A 1 91 ? -19.260 15.070 -2.059 1.00 50.75 91 ARG A N 1
ATOM 716 C CA . ARG A 1 91 ? -19.058 16.231 -2.947 1.00 50.75 91 ARG A CA 1
ATOM 717 C C . ARG A 1 91 ? -18.279 17.394 -2.320 1.00 50.75 91 ARG A C 1
ATOM 719 O O . ARG A 1 91 ? -17.821 18.262 -3.056 1.00 50.75 91 ARG A O 1
ATOM 726 N N . GLU A 1 92 ? -18.118 17.420 -1.001 1.00 54.06 92 GLU A N 1
ATOM 727 C CA . GLU A 1 92 ? -17.414 18.488 -0.284 1.00 54.06 92 GLU A CA 1
ATOM 728 C C . GLU A 1 92 ? -15.915 18.223 -0.064 1.00 54.06 92 GLU A C 1
ATOM 730 O O . GLU A 1 92 ? -15.248 19.040 0.564 1.00 54.06 92 GLU A O 1
ATOM 735 N N . ASN A 1 93 ? -15.344 17.115 -0.569 1.00 52.03 93 ASN A N 1
ATOM 736 C CA . ASN A 1 93 ? -13.938 16.719 -0.333 1.00 52.03 93 ASN A CA 1
ATOM 737 C C . ASN A 1 93 ? -13.550 16.617 1.161 1.00 52.03 93 ASN A C 1
ATOM 739 O O . ASN A 1 93 ? -12.374 16.476 1.503 1.00 52.03 93 ASN A O 1
ATOM 743 N N . SER A 1 94 ? -14.534 16.680 2.057 1.00 55.22 94 SER A N 1
ATOM 744 C CA . SER A 1 94 ? -14.374 16.607 3.498 1.00 55.22 94 SER A CA 1
ATOM 745 C C . SER A 1 94 ? -14.470 15.147 3.917 1.00 55.22 94 SER A C 1
ATOM 747 O O . SER A 1 94 ? -15.549 14.574 3.980 1.00 55.22 94 SER A O 1
ATOM 749 N N . CYS A 1 95 ? -13.328 14.555 4.253 1.00 57.88 95 CYS A N 1
ATOM 750 C CA . CYS A 1 95 ? -13.268 13.270 4.948 1.00 57.88 95 CYS A CA 1
ATOM 751 C C . CYS A 1 95 ? -13.622 13.380 6.443 1.00 57.88 95 CYS A C 1
ATOM 753 O O . CYS A 1 95 ? -13.506 12.405 7.187 1.00 57.88 95 CYS A O 1
ATOM 755 N N . THR A 1 96 ? -13.972 14.585 6.901 1.00 53.44 96 THR A N 1
ATOM 756 C CA . THR A 1 96 ? -14.480 14.847 8.241 1.00 53.44 96 THR A CA 1
ATOM 757 C C . THR A 1 96 ? -15.950 14.460 8.292 1.00 53.44 96 THR A C 1
ATOM 759 O O . THR A 1 96 ? -16.785 15.060 7.619 1.00 53.44 96 THR A O 1
ATOM 762 N N . SER A 1 97 ? -16.259 13.444 9.095 1.00 51.75 97 SER A N 1
ATOM 763 C CA . SER A 1 97 ? -17.613 12.956 9.341 1.00 51.75 97 SER A CA 1
ATOM 764 C C . SER A 1 97 ? -18.459 14.037 10.022 1.00 51.75 97 SER A C 1
ATOM 766 O O . SER A 1 97 ? -18.531 14.099 11.252 1.00 51.75 97 SER A O 1
ATOM 768 N N . GLN A 1 98 ? -19.119 14.897 9.250 1.00 42.06 98 GLN A N 1
ATOM 769 C CA . GLN A 1 98 ? -20.243 15.666 9.773 1.00 42.06 98 GLN A CA 1
ATOM 770 C C . GLN A 1 98 ? -21.411 14.687 9.978 1.00 42.06 98 GLN A C 1
ATOM 772 O O . GLN A 1 98 ? -21.956 14.151 9.019 1.00 42.06 98 GLN A O 1
ATOM 777 N N . GLY A 1 99 ? -21.763 14.398 11.236 1.00 46.72 99 GLY A N 1
ATOM 778 C CA . GLY A 1 99 ? -22.968 13.621 11.571 1.00 46.72 99 GLY A CA 1
ATOM 779 C C . GLY A 1 99 ? -22.770 12.175 12.044 1.00 46.72 99 GLY A C 1
ATOM 780 O O . GLY A 1 99 ? -23.727 11.408 12.034 1.00 46.72 99 GLY A O 1
ATOM 781 N N . GLY A 1 100 ? -21.568 11.776 12.476 1.00 48.59 100 GLY A N 1
ATOM 782 C CA . GLY A 1 100 ? -21.368 10.517 13.219 1.00 48.59 100 GLY A CA 1
ATOM 783 C C . GLY A 1 100 ? -21.481 9.217 12.408 1.00 48.59 100 GLY A C 1
ATOM 784 O O . GLY A 1 100 ? -21.335 8.138 12.977 1.00 48.59 100 GLY A O 1
ATOM 785 N N . ARG A 1 101 ? -21.695 9.288 11.088 1.00 51.97 101 ARG A N 1
ATOM 786 C CA . ARG A 1 101 ? -21.542 8.135 10.189 1.00 51.97 101 ARG A CA 1
ATOM 787 C C . ARG A 1 101 ? -20.079 7.997 9.776 1.00 51.97 101 ARG A C 1
ATOM 789 O O . ARG A 1 101 ? -19.520 8.898 9.152 1.00 51.97 101 ARG A O 1
ATOM 796 N N . ARG A 1 102 ? -19.465 6.871 10.148 1.00 59.81 102 ARG A N 1
ATOM 797 C CA . ARG A 1 102 ? -18.153 6.449 9.645 1.00 59.81 102 ARG A CA 1
ATOM 798 C C . ARG A 1 102 ? -18.315 6.092 8.166 1.00 59.81 102 ARG A C 1
ATOM 800 O O . ARG A 1 102 ? -19.231 5.359 7.818 1.00 59.81 102 ARG A O 1
ATOM 807 N N . GLN A 1 103 ? -17.491 6.688 7.312 1.00 63.44 103 GLN A N 1
ATOM 808 C CA . GLN A 1 103 ? -17.566 6.545 5.856 1.00 63.44 103 GLN A CA 1
ATOM 809 C C . GLN A 1 103 ? -16.528 5.536 5.369 1.00 63.44 103 GLN A C 1
ATOM 811 O O . GLN A 1 103 ? -15.437 5.458 5.940 1.00 63.44 103 GLN A O 1
ATOM 816 N N . ALA A 1 104 ? -16.832 4.826 4.281 1.00 70.88 104 ALA A N 1
ATOM 817 C CA . ALA A 1 104 ? -15.866 3.983 3.587 1.00 70.88 104 ALA A CA 1
ATOM 818 C C . ALA A 1 104 ? -14.614 4.785 3.218 1.00 70.88 104 ALA A C 1
ATOM 820 O O . ALA A 1 104 ? -14.685 5.924 2.740 1.00 70.88 104 ALA A O 1
ATOM 821 N N . LEU A 1 105 ? -13.448 4.176 3.435 1.00 78.50 105 LEU A N 1
ATOM 822 C CA . LEU A 1 105 ? -12.175 4.778 3.061 1.00 78.50 105 LEU A CA 1
ATOM 823 C C . LEU A 1 105 ? -11.804 4.328 1.654 1.00 78.50 105 LEU A C 1
ATOM 825 O O . LEU A 1 105 ? -11.615 3.136 1.410 1.00 78.50 105 LEU A O 1
ATOM 829 N N . TYR A 1 106 ? -11.643 5.292 0.750 1.00 85.75 106 TYR A N 1
ATOM 830 C CA . TYR A 1 106 ? -11.192 5.043 -0.613 1.00 85.75 106 TYR A CA 1
ATOM 831 C C . TYR A 1 106 ? -9.756 5.533 -0.773 1.00 85.75 106 TYR A C 1
ATOM 833 O O . TYR A 1 106 ? -9.440 6.697 -0.508 1.00 85.75 106 TYR A O 1
ATOM 841 N N . TYR A 1 107 ? -8.881 4.651 -1.238 1.00 87.12 107 TYR A N 1
ATOM 842 C CA . TYR A 1 107 ? -7.491 4.963 -1.532 1.00 87.12 107 TYR A CA 1
ATOM 843 C C . TYR A 1 107 ? -7.190 4.689 -2.997 1.00 87.12 107 TYR A C 1
ATOM 845 O O . TYR A 1 107 ? -7.398 3.591 -3.506 1.00 87.12 107 TYR A O 1
ATOM 853 N N . TYR A 1 108 ? -6.641 5.703 -3.651 1.00 89.56 108 TYR A N 1
ATOM 854 C CA . TYR A 1 108 ? -6.050 5.600 -4.970 1.00 89.56 108 TYR A CA 1
ATOM 855 C C . TYR A 1 108 ? -4.538 5.465 -4.817 1.00 89.56 108 TYR A C 1
ATOM 857 O O . TYR A 1 108 ? -3.862 6.408 -4.387 1.00 89.56 108 TYR A O 1
ATOM 865 N N . VAL A 1 109 ? -4.005 4.294 -5.150 1.00 90.62 109 VAL A N 1
ATOM 866 C CA . VAL A 1 109 ? -2.578 3.995 -5.041 1.00 90.62 109 VAL A CA 1
ATOM 867 C C . VAL A 1 109 ? -1.980 3.937 -6.438 1.00 90.62 109 VAL A C 1
ATOM 869 O O . VAL A 1 109 ? -2.394 3.147 -7.279 1.00 90.62 109 VAL A O 1
ATOM 872 N N . MET A 1 110 ? -0.990 4.782 -6.697 1.00 92.00 110 MET A N 1
ATOM 873 C CA . MET A 1 110 ? -0.191 4.746 -7.915 1.00 92.00 110 MET A CA 1
ATOM 874 C C . MET A 1 110 ? 1.186 4.185 -7.585 1.00 92.00 110 MET A C 1
ATOM 876 O O . MET A 1 110 ? 1.907 4.748 -6.762 1.00 92.00 110 MET A O 1
ATOM 880 N N . ILE A 1 111 ? 1.567 3.117 -8.271 1.00 90.94 111 ILE A N 1
ATOM 881 C CA . ILE A 1 111 ? 2.828 2.413 -8.075 1.00 90.94 111 ILE A CA 1
ATOM 882 C C . ILE A 1 111 ? 3.646 2.572 -9.349 1.00 90.94 111 ILE A C 1
ATOM 884 O O . ILE A 1 111 ? 3.174 2.243 -10.434 1.00 90.94 111 ILE A O 1
ATOM 888 N N . LYS A 1 112 ? 4.868 3.084 -9.225 1.00 90.31 112 LYS A N 1
ATOM 889 C CA . LYS A 1 112 ? 5.827 3.190 -10.324 1.00 90.31 112 LYS A CA 1
ATOM 890 C C . LYS A 1 112 ? 6.996 2.251 -10.093 1.00 90.31 112 LYS A C 1
ATOM 892 O O . LYS A 1 112 ? 7.625 2.320 -9.040 1.00 90.31 112 LYS A O 1
ATOM 897 N N . PHE A 1 113 ? 7.307 1.408 -11.067 1.00 87.44 113 PHE A N 1
ATOM 898 C CA . PHE A 1 113 ? 8.388 0.429 -10.969 1.00 87.44 113 PHE A CA 1
ATOM 899 C C . PHE A 1 113 ? 9.038 0.183 -12.334 1.00 87.44 113 PHE A C 1
ATOM 901 O O . PHE A 1 113 ? 8.450 0.481 -13.367 1.00 87.44 113 PHE A O 1
ATOM 908 N N . LYS A 1 114 ? 10.269 -0.337 -12.332 1.00 83.25 114 LYS A N 1
ATOM 909 C CA . LYS A 1 114 ? 11.006 -0.708 -13.555 1.00 83.25 114 LYS A CA 1
ATOM 910 C C . LYS A 1 114 ? 11.058 -2.216 -13.796 1.00 83.25 114 LYS A C 1
ATOM 912 O O . LYS A 1 114 ? 11.024 -2.664 -14.929 1.00 83.25 114 LYS A O 1
ATOM 917 N N . HIS A 1 115 ? 11.126 -2.993 -12.719 1.00 82.62 115 HIS A N 1
ATOM 918 C CA . HIS A 1 115 ? 11.284 -4.447 -12.754 1.00 82.62 115 HIS A CA 1
ATOM 919 C C . HIS A 1 115 ? 10.209 -5.111 -11.892 1.00 82.62 115 HIS A C 1
ATOM 921 O O . HIS A 1 115 ? 9.234 -4.478 -11.504 1.00 82.62 115 HIS A O 1
ATOM 927 N N . ILE A 1 116 ? 10.399 -6.377 -11.539 1.00 85.69 116 ILE A N 1
ATOM 928 C CA . ILE A 1 116 ? 9.464 -7.104 -10.683 1.00 85.69 116 ILE A CA 1
ATOM 929 C C . ILE A 1 116 ? 9.410 -6.467 -9.287 1.00 85.69 116 ILE A C 1
ATOM 931 O O . ILE A 1 116 ? 10.436 -6.301 -8.614 1.00 85.69 116 ILE A O 1
ATOM 935 N N . CYS A 1 117 ? 8.203 -6.138 -8.835 1.00 88.06 117 CYS A N 1
ATOM 936 C CA . CYS A 1 117 ? 7.961 -5.695 -7.471 1.00 88.06 117 CYS A CA 1
ATOM 937 C C . CYS A 1 117 ? 6.754 -6.409 -6.866 1.00 88.06 117 CYS A C 1
ATOM 939 O O . CYS A 1 117 ? 5.794 -6.751 -7.545 1.00 88.06 117 CYS A O 1
ATOM 941 N N . THR A 1 118 ? 6.805 -6.630 -5.562 1.00 90.88 118 THR A N 1
ATOM 942 C CA . THR A 1 118 ? 5.672 -7.084 -4.772 1.00 90.88 118 THR A CA 1
ATOM 943 C C . THR A 1 118 ? 5.068 -5.882 -4.081 1.00 90.88 118 THR A C 1
ATOM 945 O O . THR A 1 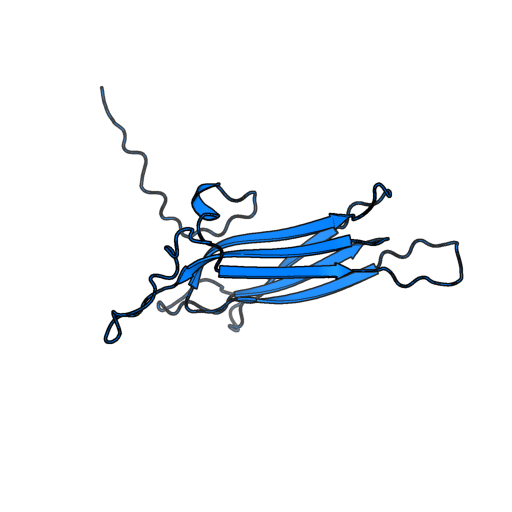118 ? 5.724 -5.209 -3.284 1.00 90.88 118 THR A O 1
ATOM 948 N N . PHE A 1 119 ? 3.805 -5.634 -4.378 1.00 91.75 119 PHE A N 1
ATOM 949 C CA . PHE A 1 119 ? 2.978 -4.689 -3.664 1.00 91.75 119 PHE A CA 1
ATOM 950 C C . PHE A 1 119 ? 2.149 -5.422 -2.610 1.00 91.75 119 PHE A C 1
ATOM 952 O O . PHE A 1 119 ? 1.624 -6.503 -2.870 1.00 91.75 119 PHE A O 1
ATOM 959 N N . SER A 1 120 ? 2.024 -4.837 -1.427 1.00 93.38 120 SER A N 1
ATOM 960 C CA . SER A 1 120 ? 1.114 -5.309 -0.394 1.00 93.38 120 SER A CA 1
ATOM 961 C C . SER A 1 120 ? 0.378 -4.150 0.253 1.00 93.38 120 SER A C 1
ATOM 963 O O . SER A 1 120 ? 0.912 -3.044 0.403 1.00 93.38 120 SER A O 1
ATOM 965 N N . VAL A 1 121 ? -0.853 -4.430 0.656 1.00 92.50 121 VAL A N 1
ATOM 966 C CA . VAL A 1 121 ? -1.630 -3.574 1.539 1.00 92.50 121 VAL A CA 1
ATOM 967 C C . VAL A 1 121 ? -2.031 -4.387 2.760 1.00 92.50 121 VAL A C 1
ATOM 969 O O . VAL A 1 121 ? -2.494 -5.516 2.629 1.00 92.50 121 VAL A O 1
ATOM 972 N N . ASN A 1 122 ? -1.847 -3.814 3.943 1.00 92.38 122 ASN A N 1
ATOM 973 C CA . ASN A 1 122 ? -2.269 -4.401 5.208 1.00 92.38 122 ASN A CA 1
ATOM 974 C C . ASN A 1 122 ? -3.050 -3.339 5.976 1.00 92.38 122 ASN A C 1
ATOM 976 O O . ASN A 1 122 ? -2.582 -2.210 6.114 1.00 92.38 122 ASN A O 1
ATOM 980 N N . ALA A 1 123 ? -4.234 -3.683 6.459 1.00 91.00 123 ALA A N 1
ATOM 981 C CA . ALA A 1 123 ? -5.071 -2.807 7.258 1.00 91.00 123 ALA A CA 1
ATOM 982 C C . ALA A 1 123 ? -5.355 -3.465 8.609 1.00 91.00 123 ALA A C 1
ATOM 984 O O . ALA A 1 123 ? -5.840 -4.596 8.680 1.00 91.00 123 ALA A O 1
ATOM 985 N N . TYR A 1 124 ? -5.062 -2.723 9.668 1.00 89.56 124 TYR A N 1
ATOM 986 C CA . TYR A 1 124 ? -5.170 -3.132 11.058 1.00 89.56 124 TYR A CA 1
ATOM 987 C C . TYR A 1 124 ? -6.204 -2.272 11.770 1.00 89.56 124 TYR A C 1
ATOM 989 O O . TYR A 1 124 ? -6.316 -1.069 11.510 1.00 89.56 124 TYR A O 1
ATOM 997 N N . GLY A 1 125 ? -6.969 -2.881 12.664 1.00 87.94 125 GLY A N 1
ATOM 998 C CA . GLY A 1 125 ? -8.071 -2.211 13.333 1.00 87.94 125 GLY A CA 1
ATOM 999 C C . GLY A 1 125 ? -8.951 -3.168 14.112 1.00 87.94 125 GLY A C 1
ATOM 1000 O O . GLY A 1 125 ? -8.598 -4.325 14.324 1.00 87.94 125 GLY A O 1
ATOM 1001 N N . VAL A 1 126 ? -10.114 -2.675 14.524 1.00 86.75 126 VAL A N 1
ATOM 1002 C CA . VAL A 1 126 ? -11.085 -3.444 15.307 1.00 86.75 126 VAL A CA 1
ATOM 1003 C C . VAL A 1 126 ? -12.476 -3.291 14.699 1.00 86.75 126 VAL A C 1
ATOM 1005 O O . VAL A 1 126 ? -12.881 -2.194 14.309 1.00 86.75 126 VAL A O 1
ATOM 1008 N N . TYR A 1 127 ? -13.223 -4.393 14.613 1.00 82.38 127 TYR A N 1
ATOM 1009 C CA . TYR A 1 127 ? -14.620 -4.352 14.187 1.00 82.38 127 TYR A CA 1
ATOM 1010 C C . TYR A 1 127 ? -15.470 -3.589 15.198 1.00 82.38 127 TYR A C 1
ATOM 1012 O O . TYR A 1 127 ? -15.415 -3.824 16.406 1.00 82.38 127 TYR A O 1
ATOM 1020 N N . ILE A 1 128 ? -16.301 -2.689 14.691 1.00 77.69 128 ILE A N 1
ATOM 1021 C CA . ILE A 1 128 ? -17.203 -1.901 15.517 1.00 77.69 128 ILE A CA 1
ATOM 1022 C C . ILE A 1 128 ? -18.494 -2.696 15.675 1.00 77.69 128 ILE A C 1
ATOM 1024 O O . ILE A 1 128 ? -19.326 -2.748 14.769 1.00 77.69 128 ILE A O 1
ATOM 1028 N N . VAL A 1 129 ? -18.682 -3.307 16.842 1.00 71.56 129 VAL A N 1
ATOM 1029 C CA . VAL A 1 129 ? -19.934 -3.995 17.169 1.00 71.56 129 VAL A CA 1
ATOM 1030 C C . VAL A 1 129 ? -20.998 -2.951 17.514 1.00 71.56 129 VAL A C 1
ATOM 1032 O O . VAL A 1 129 ? -20.963 -2.320 18.571 1.00 71.56 129 VAL A O 1
ATOM 1035 N N . THR A 1 130 ? -21.970 -2.760 16.623 1.00 60.06 130 THR A N 1
ATOM 1036 C CA . THR A 1 130 ? -23.163 -1.947 16.898 1.00 60.06 130 THR A CA 1
ATOM 1037 C C . THR A 1 130 ? -24.204 -2.827 17.597 1.00 60.06 130 THR A C 1
ATOM 1039 O O . THR A 1 130 ? -25.033 -3.475 16.973 1.00 60.06 130 THR A O 1
ATOM 1042 N N . ASN A 1 131 ? -24.124 -2.941 18.924 1.00 55.00 131 ASN A N 1
ATOM 1043 C CA . ASN A 1 131 ? -24.967 -3.877 19.676 1.00 55.00 131 ASN A CA 1
ATOM 1044 C C . ASN A 1 131 ? -26.474 -3.569 19.570 1.00 55.00 131 ASN A C 1
ATOM 1046 O O . ASN A 1 131 ? -26.927 -2.513 20.017 1.00 55.00 131 ASN A O 1
ATOM 1050 N N . LYS A 1 132 ? -27.258 -4.563 19.136 1.00 43.66 132 LYS A N 1
ATOM 1051 C CA . LYS A 1 132 ? -28.162 -5.360 19.996 1.00 43.66 132 LYS A CA 1
ATOM 1052 C C . LYS A 1 132 ? -28.636 -6.588 19.201 1.00 43.66 132 LYS A C 1
ATOM 1054 O O . LYS A 1 132 ? -29.187 -6.403 18.131 1.00 43.66 132 LYS A O 1
ATOM 1059 N N . THR A 1 133 ? -28.439 -7.774 19.788 1.00 44.34 133 THR A N 1
ATOM 1060 C CA . THR A 1 133 ? -28.626 -9.150 19.260 1.00 44.34 133 THR A CA 1
ATOM 1061 C C . THR A 1 133 ? -27.549 -9.638 18.290 1.00 44.34 133 THR A C 1
ATOM 1063 O O . THR A 1 133 ? -27.720 -9.574 17.083 1.00 44.34 133 THR A O 1
ATOM 1066 N N . ASP A 1 134 ? -26.410 -10.056 18.843 1.00 43.41 134 ASP A N 1
ATOM 1067 C CA . ASP A 1 134 ? -25.873 -11.423 18.712 1.00 43.41 134 ASP A CA 1
ATOM 1068 C C . ASP A 1 134 ? -24.502 -11.451 19.394 1.00 43.41 134 ASP A C 1
ATOM 1070 O O . ASP A 1 134 ? -23.434 -11.458 18.790 1.00 43.41 134 ASP A O 1
ATOM 1074 N N . VAL A 1 135 ? -24.553 -11.404 20.728 1.00 47.50 135 VAL A N 1
ATOM 1075 C CA . VAL A 1 135 ? -23.437 -11.843 21.563 1.00 47.50 135 VAL A CA 1
ATOM 1076 C C . VAL A 1 135 ? -23.516 -13.362 21.575 1.00 47.50 135 VAL A C 1
ATOM 1078 O O . VAL A 1 135 ? -24.180 -13.933 22.432 1.00 47.50 135 VAL A O 1
ATOM 1081 N N . ASN A 1 136 ? -22.933 -13.984 20.557 1.00 43.66 136 ASN A N 1
ATOM 1082 C CA . ASN A 1 136 ? -22.342 -15.316 20.594 1.00 43.66 136 ASN A CA 1
ATOM 1083 C C . ASN A 1 136 ? -21.559 -15.506 19.289 1.00 43.66 136 ASN A C 1
ATOM 1085 O O . ASN A 1 136 ? -22.079 -15.236 18.218 1.00 43.66 136 ASN A O 1
ATOM 1089 N N . GLU A 1 137 ? -20.322 -15.981 19.420 1.00 47.59 137 GLU A N 1
ATOM 1090 C CA . GLU A 1 137 ? -19.396 -16.359 18.340 1.00 47.59 137 GLU A CA 1
ATOM 1091 C C . GLU A 1 137 ? -18.641 -15.241 17.614 1.00 47.59 137 GLU A C 1
ATOM 1093 O O . GLU A 1 137 ? -18.783 -15.061 16.415 1.00 47.59 137 GLU A O 1
ATOM 1098 N N . LEU A 1 138 ? -17.688 -14.613 18.308 1.00 46.28 138 LEU A N 1
ATOM 1099 C CA . LEU A 1 138 ? -16.376 -14.333 17.706 1.00 46.28 138 LEU A CA 1
ATOM 1100 C C . LEU A 1 138 ? -15.270 -14.558 18.749 1.00 46.28 138 LEU A C 1
ATOM 1102 O O . LEU A 1 138 ? -14.555 -13.641 19.139 1.00 46.28 138 LEU A O 1
ATOM 1106 N N . ASP A 1 139 ? -15.140 -15.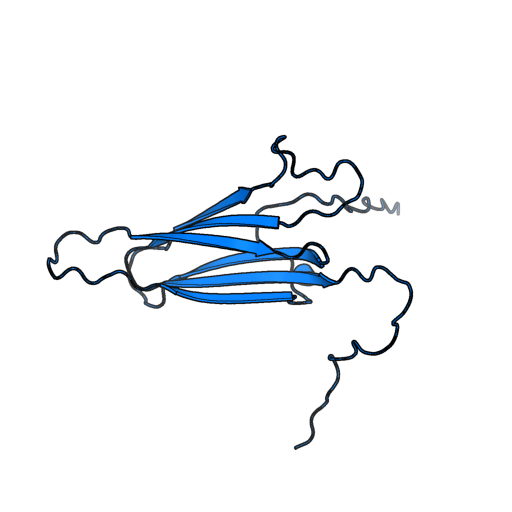809 19.198 1.00 42.72 139 ASP A N 1
ATOM 1107 C CA . ASP A 1 139 ? -13.896 -16.331 19.772 1.00 42.72 139 ASP A CA 1
ATOM 1108 C C . ASP A 1 139 ? -13.231 -17.245 18.729 1.00 42.72 139 ASP A C 1
ATOM 1110 O O . ASP A 1 139 ? -13.272 -18.468 18.811 1.00 42.72 139 ASP A O 1
ATOM 1114 N N . TYR A 1 140 ? -12.661 -16.638 17.684 1.00 47.84 140 TYR A N 1
ATOM 1115 C CA . TYR A 1 140 ? -11.765 -17.319 16.737 1.00 47.84 140 TYR A CA 1
ATOM 1116 C C . TYR A 1 140 ? -10.290 -17.048 17.086 1.00 47.84 140 TYR A C 1
ATOM 1118 O O . TYR A 1 140 ? -9.431 -16.966 16.213 1.00 47.84 140 TYR A O 1
ATOM 1126 N N . GLY A 1 141 ? -9.990 -16.892 18.381 1.00 44.50 141 GLY A N 1
ATOM 1127 C CA . GLY A 1 141 ? -8.641 -16.641 18.893 1.00 44.50 141 GLY A CA 1
ATOM 1128 C C . GLY A 1 141 ? -8.008 -17.808 19.653 1.00 44.50 141 GLY A C 1
ATOM 1129 O O . GLY A 1 141 ? -6.874 -17.673 20.112 1.00 44.50 141 GLY A O 1
ATOM 1130 N N . ARG A 1 142 ? -8.698 -18.948 19.821 1.00 42.62 142 ARG A N 1
ATOM 1131 C CA . ARG A 1 142 ? -8.198 -20.040 20.671 1.00 42.62 142 ARG A CA 1
ATOM 1132 C C . ARG A 1 142 ? -8.639 -21.439 20.233 1.00 42.62 142 ARG A C 1
ATOM 1134 O O . ARG A 1 142 ? -9.323 -22.142 20.966 1.00 42.62 142 ARG A O 1
ATOM 1141 N N . MET A 1 143 ? -8.164 -21.898 19.075 1.00 36.03 143 MET A N 1
ATOM 1142 C CA . MET A 1 143 ? -7.914 -23.335 18.899 1.00 36.03 143 MET A CA 1
ATOM 1143 C C . MET A 1 143 ? -6.422 -23.592 19.076 1.00 36.03 143 MET A C 1
ATOM 1145 O O . MET A 1 143 ? -5.601 -23.467 18.170 1.00 36.03 143 MET A O 1
ATOM 1149 N N . GLU A 1 144 ? -6.096 -23.888 20.330 1.00 41.69 144 GLU A N 1
ATOM 1150 C CA . GLU A 1 144 ? -4.847 -24.491 20.749 1.00 41.69 144 GLU A CA 1
ATOM 1151 C C . GLU A 1 144 ? -4.599 -25.802 19.986 1.00 41.69 144 GLU A C 1
ATOM 1153 O O . GLU A 1 144 ? -5.488 -26.626 19.791 1.00 41.69 144 GLU A O 1
ATOM 1158 N N . ARG A 1 145 ? -3.338 -25.960 19.581 1.00 43.53 145 ARG A N 1
ATOM 1159 C CA . ARG A 1 145 ? -2.569 -27.205 19.463 1.00 43.53 145 ARG A CA 1
ATOM 1160 C C . ARG A 1 145 ? -3.305 -28.471 19.931 1.00 43.53 145 ARG A C 1
ATOM 1162 O O . ARG A 1 145 ? -3.425 -28.700 21.131 1.00 43.53 145 ARG A O 1
ATOM 1169 N N . MET A 1 146 ? -3.619 -29.350 18.987 1.00 35.56 146 MET A N 1
ATOM 1170 C CA . MET A 1 146 ? -3.514 -30.805 19.142 1.00 35.56 146 MET A CA 1
ATOM 1171 C C . MET A 1 146 ? -3.742 -31.444 17.772 1.00 35.56 146 MET A C 1
ATOM 1173 O O . MET A 1 146 ? -4.885 -31.576 17.357 1.00 35.56 146 MET A O 1
ATOM 1177 N N . TRP A 1 147 ? -2.651 -31.696 17.046 1.00 45.72 147 TRP A N 1
ATOM 1178 C CA . TRP A 1 147 ? -2.192 -32.995 16.529 1.00 45.72 147 TRP A CA 1
ATOM 1179 C C . TRP A 1 147 ? -0.707 -32.840 16.188 1.00 45.72 147 TRP A C 1
ATOM 1181 O O . TRP A 1 147 ? -0.359 -31.816 15.556 1.00 45.72 147 TRP A O 1
#

Sequence (147 aa):
MGEADCLQASSNIQRFGLCDPEETATEIFSDRATLVAPHDQYDDIDPVITVYYNVTLQENVDYHCIIFQAKKELNIPGTPLIKIRRMCPDRENSCTSQGGRRQALYYYVMIKFKHICTFSVNAYGVYIVTNKTDVNELDYGRMERMW

Radius of gyration: 20.52 Å; chains: 1; bounding box: 47×52×71 Å